Protein AF-A0A974ULG2-F1 (afdb_monomer_lite)

Sequence (86 aa):
MKKNEHLTNILLGVGVIFAVSPLALYWFIHANPDRYLDIINKPYPFSHFGGGPFQFFMYSGLLVIGISFLVISMVLKRRKKDIEKV

Structure (mmCIF, N/CA/C/O backbone):
data_AF-A0A974ULG2-F1
#
_entry.id   AF-A0A974ULG2-F1
#
loop_
_atom_site.group_PDB
_atom_site.id
_atom_site.type_symbol
_atom_site.label_atom_id
_atom_site.label_alt_id
_atom_site.label_comp_id
_atom_site.label_asym_id
_atom_site.label_entity_id
_atom_site.label_seq_id
_atom_site.pdbx_PDB_ins_code
_atom_site.Cartn_x
_atom_site.Cartn_y
_atom_site.Cartn_z
_atom_site.occupancy
_atom_site.B_iso_or_equiv
_atom_site.auth_seq_id
_atom_site.auth_comp_id
_atom_site.auth_asym_id
_atom_site.auth_atom_id
_atom_site.pdbx_PDB_model_num
ATOM 1 N N . MET A 1 1 ? -23.766 5.735 19.740 1.00 51.50 1 MET A N 1
ATOM 2 C CA . MET A 1 1 ? -22.802 4.615 19.886 1.00 51.50 1 MET A CA 1
ATOM 3 C C . MET A 1 1 ? -22.403 3.899 18.576 1.00 51.50 1 MET A C 1
ATOM 5 O O . MET A 1 1 ? -21.326 3.325 18.553 1.00 51.50 1 MET A O 1
ATOM 9 N N . LYS A 1 2 ? -23.175 3.964 17.468 1.00 59.66 2 LYS A N 1
ATOM 10 C CA . LYS A 1 2 ? -22.861 3.284 16.178 1.00 59.66 2 LYS A CA 1
ATOM 11 C C . LYS A 1 2 ? -21.674 3.853 15.370 1.00 59.66 2 LYS A C 1
ATOM 13 O O . LYS A 1 2 ?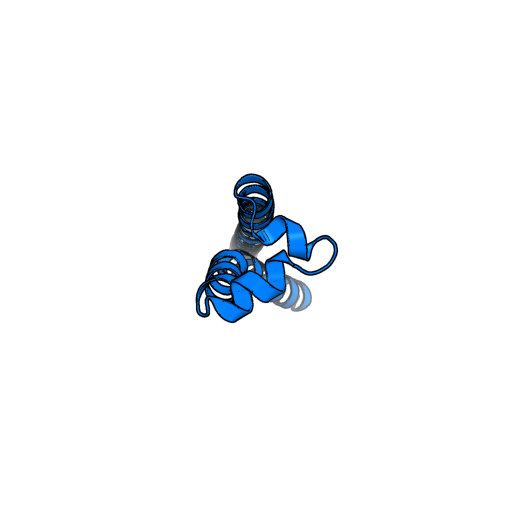 -21.034 3.128 14.617 1.00 59.66 2 LYS A O 1
ATOM 18 N N . LYS A 1 3 ? -21.347 5.144 15.515 1.00 61.88 3 LYS A N 1
ATOM 19 C CA . LYS A 1 3 ? -20.333 5.833 14.682 1.00 61.88 3 LYS A CA 1
ATOM 20 C C . LYS A 1 3 ? -18.924 5.226 14.810 1.00 61.88 3 LYS A C 1
ATOM 22 O O . LYS A 1 3 ? -18.211 5.113 13.817 1.00 61.88 3 LYS A O 1
ATOM 27 N N . ASN A 1 4 ? -18.555 4.780 16.011 1.00 70.00 4 ASN A N 1
ATOM 28 C CA . ASN A 1 4 ? -17.221 4.239 16.292 1.00 70.00 4 ASN A CA 1
ATOM 29 C C . ASN A 1 4 ? -17.023 2.840 15.687 1.00 70.00 4 ASN A C 1
ATOM 31 O O . ASN A 1 4 ? -15.909 2.484 15.306 1.00 70.00 4 ASN A O 1
ATOM 35 N N . GLU A 1 5 ? -18.098 2.060 15.541 1.00 81.12 5 GLU A N 1
ATOM 36 C CA . GLU A 1 5 ? -18.050 0.755 14.869 1.00 81.12 5 GLU A CA 1
ATOM 37 C C . GLU A 1 5 ? -17.833 0.911 13.366 1.00 81.12 5 GLU A C 1
ATOM 39 O O . GLU A 1 5 ? -16.977 0.231 12.800 1.00 81.12 5 GLU A O 1
ATOM 44 N N . HIS A 1 6 ? -18.539 1.858 12.737 1.00 87.25 6 HIS A N 1
ATOM 45 C CA . HIS A 1 6 ? -18.331 2.182 11.326 1.00 87.25 6 HIS A CA 1
ATOM 46 C C . HIS A 1 6 ? -16.892 2.623 11.062 1.00 87.25 6 HIS A C 1
ATOM 48 O O . HIS A 1 6 ? -16.251 2.082 10.165 1.00 87.25 6 HIS A O 1
ATOM 54 N N . LEU A 1 7 ? -16.352 3.530 11.883 1.00 88.94 7 LEU A N 1
ATOM 55 C CA . LEU A 1 7 ? -14.961 3.969 11.762 1.00 88.94 7 LEU A CA 1
ATOM 56 C C . LEU A 1 7 ? -13.980 2.797 11.893 1.00 88.94 7 LEU A C 1
ATOM 58 O O . LEU A 1 7 ? -13.054 2.672 11.097 1.00 88.94 7 LEU A O 1
ATOM 62 N N . THR A 1 8 ? -14.201 1.907 12.862 1.00 90.69 8 THR A N 1
ATOM 63 C CA . THR A 1 8 ? -13.301 0.772 13.098 1.00 90.69 8 THR A CA 1
ATOM 64 C C . THR A 1 8 ? -13.341 -0.245 11.955 1.00 90.69 8 THR A C 1
ATOM 66 O O . THR A 1 8 ? -12.305 -0.810 11.599 1.00 90.69 8 THR A O 1
ATOM 69 N N . ASN A 1 9 ? -14.511 -0.464 11.350 1.00 91.81 9 ASN A N 1
ATOM 70 C CA . ASN A 1 9 ? -14.660 -1.329 10.178 1.00 91.81 9 ASN A CA 1
ATOM 71 C C . ASN A 1 9 ? -14.059 -0.700 8.913 1.00 91.81 9 ASN A C 1
ATOM 73 O O . ASN A 1 9 ? -13.423 -1.416 8.145 1.00 91.81 9 ASN A O 1
ATOM 77 N N . ILE A 1 10 ? -14.184 0.620 8.733 1.00 94.00 10 ILE A N 1
ATOM 78 C CA . ILE A 1 10 ? -13.505 1.348 7.650 1.00 94.00 10 ILE A CA 1
ATOM 79 C C . ILE A 1 10 ? -11.987 1.234 7.812 1.00 94.00 10 ILE A C 1
ATOM 81 O O . ILE A 1 10 ? -11.314 0.844 6.867 1.00 94.00 10 ILE A O 1
ATOM 85 N N . LEU A 1 11 ? -11.450 1.493 9.010 1.00 93.50 11 LEU A N 1
ATOM 86 C CA . LEU A 1 11 ? -10.018 1.339 9.305 1.00 93.50 11 LEU A CA 1
ATOM 87 C C . LEU A 1 11 ? -9.525 -0.082 9.021 1.00 93.50 11 LEU A C 1
ATOM 89 O O . LEU A 1 11 ? -8.447 -0.256 8.462 1.00 93.50 11 LEU A O 1
ATOM 93 N N . LEU A 1 12 ? -10.327 -1.094 9.365 1.00 94.38 12 LEU A N 1
ATOM 94 C CA . LEU A 1 12 ? -9.998 -2.484 9.064 1.00 94.38 12 LEU A CA 1
ATOM 95 C C . LEU A 1 12 ? -9.952 -2.726 7.552 1.00 94.38 12 LEU A C 1
ATOM 97 O O . LEU A 1 12 ? -8.966 -3.260 7.057 1.00 94.38 12 LEU A O 1
ATOM 101 N N . GLY A 1 13 ? -10.985 -2.304 6.819 1.00 95.19 13 GLY A N 1
ATOM 102 C CA . GLY A 1 13 ? -11.057 -2.473 5.368 1.00 95.19 13 GLY A CA 1
ATOM 103 C C . GLY A 1 13 ? -9.923 -1.752 4.638 1.00 95.19 13 GLY A C 1
ATOM 104 O O . GLY A 1 13 ? -9.230 -2.359 3.827 1.00 95.19 13 GLY A O 1
ATOM 105 N N . VAL A 1 14 ? -9.679 -0.485 4.980 1.00 95.94 14 VAL A N 1
ATOM 106 C CA . VAL A 1 14 ? -8.576 0.310 4.422 1.00 95.94 14 VAL A CA 1
ATOM 107 C C . VAL A 1 14 ? -7.231 -0.328 4.770 1.00 95.94 14 VAL A C 1
ATOM 109 O O . VAL A 1 14 ? -6.394 -0.490 3.887 1.00 95.94 14 VAL A O 1
ATOM 112 N N . GLY A 1 15 ? -7.038 -0.770 6.015 1.00 96.00 15 GLY A N 1
ATOM 113 C CA . GLY A 1 15 ? -5.824 -1.470 6.431 1.00 96.00 15 GLY A CA 1
ATOM 114 C C . GLY A 1 15 ? -5.551 -2.735 5.614 1.00 96.00 15 GLY A C 1
ATOM 115 O O . GLY A 1 15 ? -4.426 -2.930 5.159 1.00 96.00 15 GLY A O 1
ATOM 116 N N . VAL A 1 16 ? -6.579 -3.553 5.353 1.00 96.50 16 VAL A N 1
ATOM 117 C CA . VAL A 1 16 ? -6.461 -4.742 4.488 1.00 96.50 16 VAL A CA 1
ATOM 118 C C . VAL A 1 16 ? -6.097 -4.351 3.055 1.00 96.50 16 VAL A C 1
ATOM 120 O O . VAL A 1 16 ? -5.181 -4.943 2.488 1.00 96.50 16 VAL A O 1
ATOM 123 N N . ILE A 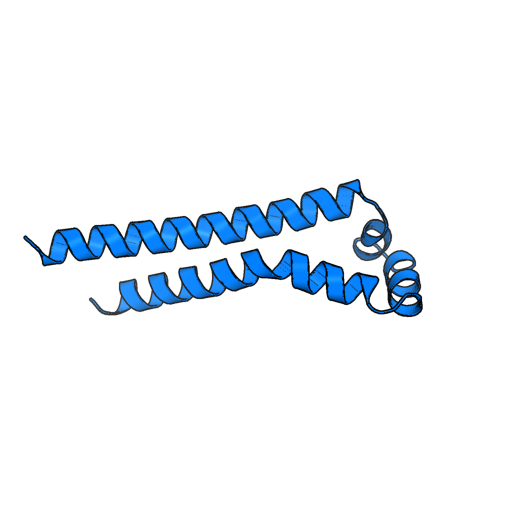1 17 ? -6.765 -3.347 2.476 1.00 96.81 17 ILE A N 1
ATOM 124 C CA . ILE A 1 17 ? -6.479 -2.881 1.108 1.00 96.81 17 ILE A CA 1
ATOM 125 C C . ILE A 1 17 ? -5.013 -2.459 0.990 1.00 96.81 17 ILE A C 1
ATOM 127 O O . ILE A 1 17 ? -4.311 -2.931 0.098 1.00 96.81 17 ILE A O 1
ATOM 131 N N . PHE A 1 18 ? -4.530 -1.628 1.915 1.00 96.19 18 PHE A N 1
ATOM 132 C CA . PHE A 1 18 ? -3.137 -1.187 1.921 1.00 96.19 18 PHE A CA 1
ATOM 133 C C . PHE A 1 18 ? -2.160 -2.344 2.156 1.00 96.19 18 PHE A C 1
ATOM 135 O O . PHE A 1 18 ? -1.144 -2.399 1.474 1.00 96.19 18 PHE A O 1
ATOM 142 N N . ALA A 1 19 ? -2.475 -3.304 3.029 1.00 95.75 19 ALA A N 1
ATOM 143 C CA . ALA A 1 19 ? -1.611 -4.458 3.287 1.00 95.75 19 ALA A CA 1
ATOM 144 C C . ALA A 1 19 ? -1.498 -5.421 2.088 1.00 95.75 19 ALA A C 1
ATOM 146 O O . ALA A 1 19 ? -0.435 -5.992 1.861 1.00 95.75 19 ALA A O 1
ATOM 147 N N . VAL A 1 20 ? -2.571 -5.589 1.307 1.00 96.00 20 VAL A N 1
ATOM 148 C CA . VAL A 1 20 ? -2.591 -6.454 0.109 1.00 96.00 20 VAL A CA 1
ATOM 149 C C . VAL A 1 20 ? -2.086 -5.717 -1.137 1.00 96.00 20 VAL A C 1
ATOM 151 O O . VAL A 1 20 ? -1.598 -6.345 -2.079 1.00 96.00 20 VAL A O 1
ATOM 154 N N . SER A 1 21 ? -2.146 -4.383 -1.146 1.00 94.62 21 SER A N 1
ATOM 155 C CA . SER A 1 21 ? -1.765 -3.565 -2.301 1.00 94.62 21 SER A CA 1
ATOM 156 C C . SER A 1 21 ? -0.347 -3.803 -2.845 1.00 94.62 21 SER A C 1
ATOM 158 O O . SER A 1 21 ? -0.225 -3.801 -4.068 1.00 94.62 21 SER A O 1
ATOM 160 N N . PRO A 1 22 ? 0.710 -4.089 -2.049 1.00 93.50 22 PRO A N 1
ATOM 161 C CA . PRO A 1 22 ? 2.029 -4.394 -2.598 1.00 93.50 22 PRO A CA 1
ATOM 162 C C . PRO A 1 22 ? 2.015 -5.641 -3.481 1.00 93.50 22 PRO A C 1
ATOM 164 O O . PRO A 1 22 ? 2.609 -5.636 -4.554 1.00 93.50 22 PRO A O 1
ATOM 167 N N . LEU A 1 23 ? 1.287 -6.687 -3.070 1.00 93.94 23 LEU A N 1
ATOM 168 C CA . LEU A 1 23 ? 1.152 -7.923 -3.845 1.00 93.94 23 LEU A CA 1
ATOM 169 C C . LEU A 1 23 ? 0.365 -7.677 -5.132 1.00 93.94 23 LEU A C 1
ATOM 171 O O . LEU A 1 23 ? 0.783 -8.106 -6.206 1.00 93.94 23 LEU A O 1
ATOM 175 N N . ALA A 1 24 ? -0.746 -6.945 -5.032 1.00 93.56 24 ALA A N 1
ATOM 176 C CA . ALA A 1 24 ? -1.560 -6.591 -6.189 1.00 93.56 24 ALA A CA 1
ATOM 177 C C . ALA A 1 24 ? -0.776 -5.730 -7.195 1.00 93.56 24 ALA A C 1
ATOM 179 O O . ALA A 1 24 ? -0.836 -5.981 -8.397 1.00 93.56 24 ALA A O 1
ATOM 180 N N . LEU A 1 25 ? -0.002 -4.753 -6.713 1.00 91.56 25 LEU A N 1
ATOM 181 C CA . LEU A 1 25 ? 0.853 -3.903 -7.541 1.00 91.56 25 LEU A CA 1
ATOM 182 C C . LEU A 1 25 ? 1.998 -4.691 -8.169 1.00 91.56 25 LEU A C 1
ATOM 184 O O . LEU A 1 25 ? 2.259 -4.522 -9.356 1.00 91.56 25 LEU A O 1
ATOM 188 N N . TYR A 1 26 ? 2.657 -5.565 -7.407 1.00 91.62 26 TYR A N 1
ATOM 189 C CA . TYR A 1 26 ? 3.718 -6.418 -7.931 1.00 91.62 26 TYR A CA 1
ATOM 190 C C . TYR A 1 26 ? 3.198 -7.305 -9.062 1.00 91.62 26 TYR A C 1
ATOM 192 O O . TYR A 1 26 ? 3.788 -7.327 -10.144 1.00 91.62 26 TYR A O 1
ATOM 200 N N . TRP A 1 27 ? 2.056 -7.964 -8.843 1.00 92.81 27 TRP A N 1
ATOM 201 C CA . TRP A 1 27 ? 1.389 -8.763 -9.865 1.00 92.81 27 TRP A CA 1
ATOM 202 C C . TRP A 1 27 ? 1.028 -7.905 -11.076 1.00 92.81 27 TRP A C 1
ATOM 204 O O . TRP A 1 27 ? 1.341 -8.260 -12.210 1.00 92.81 27 TRP A O 1
ATOM 214 N N . PHE A 1 28 ? 0.384 -6.757 -10.862 1.00 90.56 28 PHE A N 1
ATOM 215 C CA . PHE A 1 28 ? -0.006 -5.869 -11.950 1.00 90.56 28 PHE A CA 1
ATOM 216 C C . PHE A 1 28 ? 1.205 -5.425 -12.776 1.00 90.56 28 PHE A C 1
ATOM 218 O O . PHE A 1 28 ? 1.146 -5.438 -13.998 1.00 90.56 28 PHE A O 1
ATOM 225 N N . ILE A 1 29 ? 2.331 -5.101 -12.153 1.00 89.12 29 ILE A N 1
ATOM 226 C CA . ILE A 1 29 ? 3.516 -4.646 -12.879 1.00 89.12 29 ILE A CA 1
ATOM 227 C C . ILE A 1 29 ? 4.188 -5.803 -13.635 1.00 89.12 29 ILE A C 1
ATOM 229 O O . ILE A 1 29 ? 4.501 -5.639 -14.809 1.00 89.12 29 ILE A O 1
ATOM 233 N N . HIS A 1 30 ? 4.350 -6.978 -13.016 1.00 89.31 30 HIS A N 1
ATOM 234 C CA . HIS A 1 30 ? 5.204 -8.047 -13.560 1.00 89.31 30 HIS A CA 1
ATOM 235 C C . HIS A 1 30 ? 4.460 -9.170 -14.296 1.00 89.31 30 HIS A C 1
ATOM 237 O O . HIS A 1 30 ? 5.098 -9.967 -14.974 1.00 89.31 30 HIS A O 1
ATOM 243 N N . ALA A 1 31 ? 3.128 -9.258 -14.212 1.00 90.81 31 ALA A N 1
ATOM 244 C CA . ALA A 1 31 ? 2.383 -10.346 -14.862 1.00 90.81 31 ALA A CA 1
ATOM 245 C C . ALA A 1 31 ? 2.357 -10.275 -16.400 1.00 90.81 31 ALA A C 1
ATOM 247 O O . ALA A 1 31 ? 1.892 -11.214 -17.038 1.00 90.81 31 ALA A O 1
ATOM 248 N N . ASN A 1 32 ? 2.817 -9.177 -17.004 1.00 92.12 32 ASN A N 1
ATOM 249 C CA . ASN A 1 32 ? 3.008 -9.077 -18.447 1.00 92.12 32 ASN A CA 1
ATOM 250 C C . ASN A 1 32 ? 4.322 -8.312 -18.725 1.00 92.12 32 ASN A C 1
ATOM 252 O O . ASN A 1 32 ? 4.422 -7.152 -18.316 1.00 92.12 32 ASN A O 1
ATOM 256 N N . PRO A 1 33 ? 5.309 -8.933 -19.401 1.00 88.38 33 PRO A N 1
ATOM 257 C CA . PRO A 1 33 ? 6.588 -8.297 -19.722 1.00 88.38 33 PRO A CA 1
ATOM 258 C C . PRO A 1 33 ? 6.467 -7.023 -20.568 1.00 88.38 33 PRO A C 1
ATOM 260 O O . PRO A 1 33 ? 7.149 -6.044 -20.280 1.00 88.38 33 PRO A O 1
ATOM 263 N N . ASP A 1 34 ? 5.570 -6.991 -21.554 1.00 92.50 34 ASP A N 1
ATOM 264 C CA . ASP A 1 34 ? 5.355 -5.811 -22.402 1.00 92.50 34 ASP A CA 1
ATOM 265 C C . ASP A 1 34 ? 4.806 -4.651 -21.568 1.00 92.50 34 ASP A C 1
ATOM 267 O O . ASP A 1 34 ? 5.293 -3.525 -21.631 1.00 92.50 34 ASP A O 1
ATOM 271 N N . ARG A 1 35 ? 3.853 -4.951 -20.676 1.00 90.38 35 ARG A N 1
ATOM 272 C CA . ARG A 1 35 ? 3.316 -3.961 -19.733 1.00 90.38 35 ARG A CA 1
ATOM 273 C C . ARG A 1 35 ? 4.389 -3.447 -18.777 1.00 90.38 35 ARG A C 1
ATOM 275 O O . ARG A 1 35 ? 4.380 -2.263 -18.447 1.00 90.38 35 ARG A O 1
ATOM 282 N N . TYR A 1 36 ? 5.285 -4.313 -18.311 1.00 89.81 36 TYR A N 1
ATOM 283 C CA . TYR A 1 36 ? 6.411 -3.903 -17.478 1.00 89.81 36 TYR A CA 1
ATOM 284 C C . TYR A 1 36 ? 7.300 -2.895 -18.220 1.00 89.81 36 TYR A C 1
ATOM 286 O O . TYR A 1 36 ? 7.556 -1.813 -17.690 1.00 89.81 36 TYR A O 1
ATOM 294 N N . LEU A 1 37 ? 7.699 -3.210 -19.458 1.00 90.88 37 LEU A N 1
ATOM 295 C CA . LEU A 1 37 ? 8.519 -2.332 -20.300 1.00 90.88 37 LEU A CA 1
ATOM 296 C C . LEU A 1 37 ? 7.822 -0.990 -20.578 1.00 90.88 37 LEU A C 1
ATOM 298 O O . LEU A 1 37 ? 8.436 0.069 -20.450 1.00 90.88 37 LEU A O 1
ATOM 302 N N . ASP A 1 38 ? 6.521 -1.012 -20.860 1.00 90.50 38 ASP A N 1
ATOM 303 C CA . ASP A 1 38 ? 5.724 0.202 -21.044 1.00 90.50 38 ASP A CA 1
ATOM 304 C C . ASP A 1 38 ? 5.663 1.064 -19.777 1.00 90.50 38 ASP A C 1
ATOM 306 O O . ASP A 1 38 ? 5.702 2.292 -19.855 1.00 90.50 38 ASP A O 1
ATOM 310 N N . ILE A 1 39 ? 5.548 0.449 -18.595 1.00 87.94 39 ILE A N 1
ATOM 311 C CA . ILE A 1 39 ? 5.491 1.171 -17.318 1.00 87.94 39 ILE A CA 1
ATOM 312 C C . ILE A 1 39 ? 6.826 1.864 -17.030 1.00 87.94 39 ILE A C 1
ATOM 314 O O . ILE A 1 39 ? 6.821 3.038 -16.664 1.00 87.94 39 ILE A O 1
ATOM 318 N N . ILE A 1 40 ? 7.960 1.186 -17.224 1.00 91.19 40 ILE A N 1
ATOM 319 C CA . ILE A 1 40 ? 9.280 1.766 -16.921 1.00 91.19 40 ILE A CA 1
ATOM 320 C C . ILE A 1 40 ? 9.728 2.826 -17.940 1.00 91.19 40 ILE A C 1
ATOM 322 O O . ILE A 1 40 ? 10.597 3.640 -17.638 1.00 91.19 40 ILE A O 1
ATOM 326 N N . ASN A 1 41 ? 9.120 2.863 -19.127 1.00 92.56 41 ASN A N 1
ATOM 327 C CA . ASN A 1 41 ? 9.378 3.900 -20.130 1.00 92.56 41 ASN A CA 1
ATOM 328 C C . ASN A 1 41 ? 8.503 5.155 -19.947 1.00 92.56 41 ASN A C 1
ATOM 330 O O . ASN A 1 41 ? 8.718 6.166 -20.617 1.00 92.56 41 ASN A O 1
ATOM 334 N N . LYS A 1 42 ? 7.508 5.125 -19.049 1.00 89.69 42 LYS A N 1
ATOM 335 C CA . LYS A 1 42 ? 6.637 6.277 -18.769 1.00 89.69 42 LYS A CA 1
ATOM 336 C C . LYS A 1 42 ? 7.330 7.336 -17.904 1.00 89.69 42 LYS A C 1
ATOM 338 O O . LYS A 1 42 ? 8.285 7.030 -17.197 1.00 89.69 42 LYS A O 1
ATOM 343 N N . PRO A 1 43 ? 6.819 8.582 -17.883 1.00 91.50 43 PRO A N 1
ATOM 344 C CA . PRO A 1 43 ? 7.324 9.622 -16.991 1.00 91.50 43 PRO A CA 1
ATOM 345 C C . PRO A 1 43 ? 7.278 9.215 -15.513 1.00 91.50 43 PRO A C 1
ATOM 347 O O . PRO A 1 43 ? 6.543 8.306 -15.114 1.00 91.50 43 PRO A O 1
ATOM 350 N N . TYR A 1 44 ? 8.031 9.936 -14.681 1.00 85.06 44 TYR A N 1
ATOM 351 C CA . TYR A 1 44 ? 7.975 9.791 -13.226 1.00 85.06 44 TYR A CA 1
ATOM 352 C C . TYR A 1 44 ? 6.515 9.842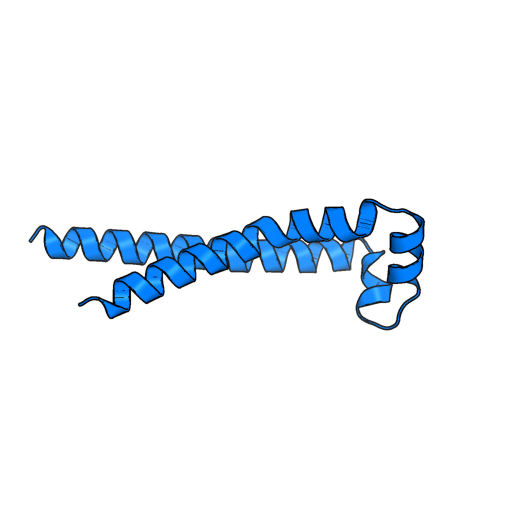 -12.719 1.00 85.06 44 TYR A C 1
ATOM 354 O O . TYR A 1 44 ? 5.748 10.685 -13.189 1.00 85.06 44 TYR A O 1
ATOM 362 N N . PRO A 1 45 ? 6.102 8.982 -11.767 1.00 85.12 45 PRO A N 1
ATOM 363 C CA . PRO A 1 45 ? 6.910 8.019 -11.009 1.00 85.12 45 PRO A CA 1
ATOM 364 C C . PRO A 1 45 ? 7.081 6.653 -11.690 1.00 85.12 45 PRO A C 1
ATOM 366 O O . PRO A 1 45 ? 7.828 5.817 -11.189 1.00 85.12 45 PRO A O 1
ATOM 369 N N . PHE A 1 46 ? 6.409 6.414 -12.820 1.00 87.00 46 PHE A N 1
ATOM 370 C CA . PHE A 1 46 ? 6.322 5.102 -13.469 1.00 87.00 46 PHE A CA 1
ATOM 371 C C . PHE A 1 46 ? 7.678 4.572 -13.948 1.00 87.00 46 PHE A C 1
ATOM 373 O O . PHE A 1 46 ? 7.980 3.401 -13.719 1.00 87.00 46 PHE A O 1
ATOM 380 N N . SER A 1 47 ? 8.549 5.451 -14.453 1.00 87.69 47 SER A N 1
ATOM 381 C CA . SER A 1 47 ? 9.919 5.082 -14.834 1.00 87.69 47 SER A CA 1
ATOM 382 C C . SER A 1 47 ? 10.746 4.441 -13.725 1.00 87.69 47 SER A 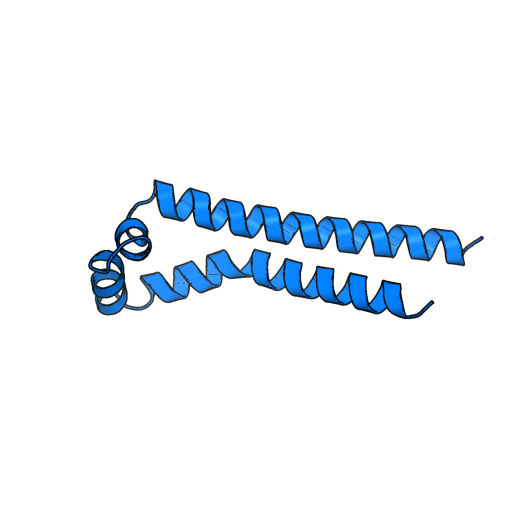C 1
ATOM 384 O O . SER A 1 47 ? 11.640 3.644 -13.992 1.00 87.69 47 SER A O 1
ATOM 386 N N . HIS A 1 48 ? 10.448 4.754 -12.464 1.00 88.31 48 HIS A N 1
ATOM 387 C CA . HIS A 1 48 ? 11.216 4.267 -11.320 1.00 88.31 48 HIS A CA 1
ATOM 388 C C . HIS A 1 48 ? 10.674 2.945 -10.769 1.00 88.31 48 HIS A C 1
ATOM 390 O O . HIS A 1 48 ? 11.338 2.315 -9.949 1.00 88.31 48 HIS A O 1
ATOM 396 N N . PHE A 1 49 ? 9.522 2.463 -11.252 1.00 85.44 49 PHE A N 1
ATOM 397 C CA . PHE A 1 49 ? 9.003 1.148 -10.866 1.00 85.44 49 PHE A CA 1
ATOM 398 C C . PHE A 1 49 ? 9.847 -0.009 -11.402 1.00 85.44 49 PHE A C 1
ATOM 400 O O . PHE A 1 49 ? 9.650 -1.123 -10.941 1.00 85.44 49 PHE A O 1
ATOM 407 N N . GLY A 1 50 ? 10.787 0.220 -12.322 1.00 80.38 50 GLY A N 1
ATOM 408 C CA . GLY A 1 50 ? 11.804 -0.777 -12.674 1.00 80.38 50 GLY A CA 1
ATOM 409 C C . GLY A 1 50 ? 12.943 -0.870 -11.653 1.00 80.38 50 GLY A C 1
ATOM 410 O O . GLY A 1 50 ? 13.692 -1.841 -11.647 1.00 80.38 50 GLY A O 1
ATOM 411 N N . GLY A 1 51 ? 13.080 0.133 -10.782 1.00 84.94 51 GLY A N 1
ATOM 412 C CA . GLY A 1 51 ? 14.148 0.222 -9.797 1.00 84.94 51 GLY A CA 1
ATOM 413 C C . GLY A 1 51 ? 13.794 -0.484 -8.491 1.00 84.94 51 GLY A C 1
ATOM 414 O O . GLY A 1 51 ? 12.817 -0.132 -7.826 1.00 84.94 51 GLY A O 1
ATOM 415 N N . GLY A 1 52 ? 14.654 -1.414 -8.071 1.00 86.31 52 GLY A N 1
ATOM 416 C CA . GLY A 1 52 ? 14.517 -2.132 -6.799 1.00 86.31 52 GLY A CA 1
ATOM 417 C C . GLY A 1 52 ? 14.323 -1.218 -5.575 1.00 86.31 52 GLY A C 1
ATOM 418 O O . GLY A 1 52 ? 13.386 -1.451 -4.811 1.00 86.31 52 GLY A O 1
ATOM 419 N N . PRO A 1 53 ? 15.119 -0.142 -5.389 1.00 91.25 53 PRO A N 1
ATOM 420 C CA . PRO A 1 53 ? 14.965 0.745 -4.234 1.00 91.25 53 PRO A CA 1
ATOM 421 C C . PRO A 1 53 ? 13.603 1.447 -4.176 1.00 91.25 53 PRO A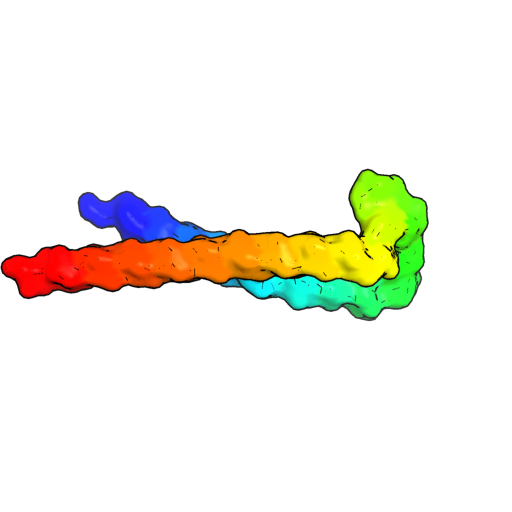 C 1
ATOM 423 O O . PRO A 1 53 ? 12.968 1.477 -3.124 1.00 91.25 53 PRO A O 1
ATOM 426 N N . PHE A 1 54 ? 13.122 1.977 -5.304 1.00 90.56 54 PHE A N 1
ATOM 427 C CA . PHE A 1 54 ? 11.837 2.678 -5.356 1.00 90.56 54 PHE A CA 1
ATOM 428 C C . PHE A 1 54 ? 10.669 1.725 -5.070 1.00 90.56 54 PHE A C 1
ATOM 430 O O . PHE A 1 54 ? 9.815 2.037 -4.240 1.00 90.56 54 PHE A O 1
ATOM 437 N N . GLN A 1 55 ? 10.667 0.535 -5.685 1.00 91.19 55 GLN A N 1
ATOM 438 C CA . GLN A 1 55 ? 9.675 -0.506 -5.394 1.00 91.19 55 GLN A CA 1
ATOM 439 C C . GLN A 1 55 ? 9.690 -0.904 -3.913 1.00 91.19 55 GLN A C 1
ATOM 441 O O . GLN A 1 55 ? 8.632 -0.980 -3.293 1.00 91.19 55 GLN A O 1
ATOM 446 N N . PHE A 1 56 ? 10.875 -1.103 -3.328 1.00 92.38 56 PHE A N 1
ATOM 447 C CA . PHE A 1 56 ? 11.016 -1.474 -1.922 1.00 92.38 56 PHE A CA 1
ATOM 448 C C . PHE A 1 56 ? 10.413 -0.423 -0.982 1.00 92.38 56 PHE A C 1
ATOM 450 O O . PHE A 1 56 ? 9.607 -0.772 -0.116 1.00 92.38 56 PHE A O 1
ATOM 457 N N . PHE A 1 57 ? 10.743 0.861 -1.160 1.00 94.19 57 PHE A N 1
ATOM 458 C CA . PHE A 1 57 ? 10.191 1.934 -0.324 1.00 94.19 57 PHE A CA 1
ATOM 459 C C . PHE A 1 57 ? 8.678 2.090 -0.501 1.00 94.19 57 PHE A C 1
ATOM 461 O O . PHE A 1 57 ? 7.956 2.230 0.484 1.00 94.19 57 PHE A O 1
ATOM 468 N N . MET A 1 58 ? 8.178 2.000 -1.735 1.00 94.06 58 MET A N 1
ATOM 469 C CA . MET A 1 58 ? 6.741 2.067 -2.008 1.00 94.06 58 MET A CA 1
ATOM 470 C C . MET A 1 58 ? 5.981 0.904 -1.361 1.00 94.06 58 MET A C 1
ATOM 472 O O . MET A 1 58 ? 4.985 1.118 -0.671 1.00 94.06 58 MET A O 1
ATOM 476 N N . TYR A 1 59 ? 6.454 -0.330 -1.546 1.00 94.19 59 TYR A N 1
ATOM 477 C CA . TYR A 1 59 ? 5.799 -1.528 -1.017 1.00 94.19 59 TYR A CA 1
ATOM 478 C C . TYR A 1 59 ? 5.860 -1.591 0.506 1.00 94.19 59 TYR A C 1
ATOM 480 O O . TYR A 1 59 ? 4.845 -1.868 1.146 1.00 94.19 59 TYR A O 1
ATOM 488 N N . SER A 1 60 ? 7.019 -1.290 1.094 1.00 95.25 60 SER A N 1
ATOM 489 C CA . SER A 1 60 ? 7.162 -1.225 2.550 1.00 95.25 60 SER A CA 1
ATOM 490 C C . SER A 1 60 ? 6.307 -0.109 3.150 1.00 95.25 60 SER A C 1
ATOM 492 O O . SER A 1 60 ? 5.631 -0.351 4.145 1.00 95.25 60 SER A O 1
ATOM 494 N N . GLY A 1 61 ? 6.240 1.067 2.519 1.00 96.19 61 GLY A N 1
ATOM 495 C CA . GLY A 1 61 ? 5.375 2.166 2.950 1.00 96.19 61 GLY A CA 1
ATOM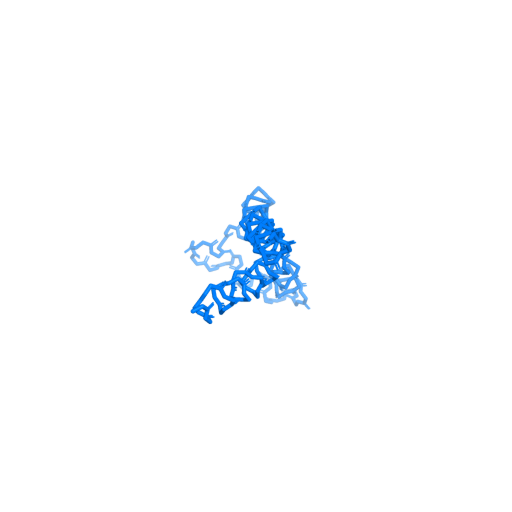 496 C C . GLY A 1 61 ? 3.893 1.781 2.963 1.00 96.19 61 GLY A C 1
ATOM 497 O O . GLY A 1 61 ? 3.215 1.971 3.973 1.00 96.19 61 GLY A O 1
ATOM 498 N N . LEU A 1 62 ? 3.400 1.171 1.880 1.00 95.94 62 LEU A N 1
ATOM 499 C CA . LEU A 1 62 ? 2.022 0.670 1.796 1.00 95.94 62 LEU A CA 1
ATOM 500 C C . LEU A 1 62 ? 1.723 -0.367 2.884 1.00 95.94 62 LEU A C 1
ATOM 502 O O . LEU A 1 62 ? 0.688 -0.294 3.547 1.00 95.94 62 LEU A O 1
ATOM 506 N N . LEU A 1 63 ? 2.652 -1.296 3.106 1.00 95.81 63 LEU A N 1
ATOM 507 C CA . LEU A 1 63 ? 2.520 -2.337 4.118 1.00 95.81 63 LEU A CA 1
ATOM 508 C C . LEU A 1 63 ? 2.512 -1.745 5.535 1.00 95.81 63 LEU A C 1
ATOM 510 O O . LEU A 1 63 ? 1.644 -2.096 6.331 1.00 95.81 63 LEU A O 1
ATOM 514 N N . VAL A 1 64 ? 3.414 -0.808 5.843 1.00 97.38 64 VAL A N 1
ATOM 515 C CA . VAL A 1 64 ? 3.476 -0.123 7.145 1.00 97.38 64 VAL A CA 1
ATOM 516 C C . VAL A 1 64 ? 2.188 0.652 7.419 1.00 97.38 64 VAL A C 1
ATOM 518 O O . VAL A 1 64 ? 1.629 0.535 8.512 1.00 97.38 64 VAL A O 1
ATOM 521 N N . ILE A 1 65 ? 1.675 1.397 6.436 1.00 97.19 65 ILE A N 1
ATOM 522 C CA . ILE A 1 65 ? 0.401 2.122 6.558 1.00 97.19 65 ILE A CA 1
ATOM 523 C C . ILE A 1 65 ? -0.754 1.136 6.781 1.00 97.19 65 ILE A C 1
ATOM 525 O O . ILE A 1 65 ? -1.558 1.321 7.698 1.00 97.19 65 ILE A O 1
ATOM 529 N N . GLY A 1 66 ? -0.806 0.057 5.995 1.00 96.50 66 GLY A N 1
ATOM 530 C CA . GLY A 1 66 ? -1.830 -0.979 6.112 1.00 96.50 66 GLY A CA 1
ATOM 531 C C . GLY A 1 66 ? -1.840 -1.643 7.487 1.00 96.50 66 GLY A C 1
ATOM 532 O O . GLY A 1 66 ? -2.874 -1.662 8.157 1.00 96.50 66 GLY A O 1
ATOM 533 N N . ILE A 1 67 ? -0.678 -2.109 7.957 1.00 96.25 67 ILE A N 1
ATOM 534 C CA . ILE A 1 67 ? -0.525 -2.696 9.294 1.00 96.25 67 ILE A CA 1
ATOM 535 C C . ILE A 1 67 ? -0.919 -1.692 10.374 1.00 96.25 67 ILE A C 1
ATOM 537 O O . ILE A 1 67 ? -1.645 -2.058 11.296 1.00 96.25 67 ILE A O 1
ATOM 541 N N . SER A 1 68 ? -0.502 -0.431 10.259 1.00 96.62 68 SER A N 1
ATOM 542 C CA . SER A 1 68 ? -0.842 0.600 11.245 1.00 96.62 68 SER A CA 1
ATOM 543 C C . SER A 1 68 ? -2.357 0.753 11.395 1.00 96.62 68 SER A C 1
ATOM 545 O O . SER A 1 68 ? -2.870 0.735 12.515 1.00 96.62 68 SER A O 1
ATOM 547 N N . PHE A 1 69 ? -3.102 0.808 10.287 1.00 96.06 69 PHE A N 1
ATOM 548 C CA . PHE A 1 69 ? -4.565 0.864 10.339 1.00 96.06 69 PHE A CA 1
ATOM 549 C C . PHE A 1 69 ? -5.199 -0.406 10.910 1.00 96.06 69 PHE A C 1
ATOM 551 O O . PHE A 1 69 ? -6.151 -0.307 11.692 1.00 96.06 69 PHE A O 1
ATOM 558 N N . LEU A 1 70 ? -4.661 -1.586 10.590 1.00 95.06 70 LEU A N 1
ATOM 559 C CA . LEU A 1 70 ? -5.124 -2.846 11.175 1.00 95.06 70 LEU A CA 1
ATOM 560 C C . LEU A 1 70 ? -4.920 -2.869 12.694 1.00 95.06 70 LEU A C 1
ATOM 562 O O . LEU A 1 70 ? -5.859 -3.180 13.430 1.00 95.06 70 LEU A O 1
ATOM 566 N N . VAL A 1 71 ? -3.735 -2.482 13.175 1.00 95.62 71 VAL A N 1
ATOM 567 C CA . VAL A 1 71 ? -3.425 -2.431 14.610 1.00 95.62 71 VAL A CA 1
ATOM 568 C C . VAL A 1 71 ? -4.331 -1.431 15.322 1.00 95.62 71 VAL A C 1
ATOM 570 O O . VAL A 1 71 ? -4.952 -1.788 16.323 1.00 95.62 71 VAL A O 1
ATOM 573 N N . ILE A 1 72 ? -4.479 -0.212 14.791 1.00 94.06 72 ILE A N 1
ATOM 574 C CA . ILE A 1 72 ? -5.365 0.808 15.374 1.00 94.06 72 ILE A CA 1
ATOM 575 C C . ILE A 1 72 ? -6.806 0.287 15.443 1.00 94.06 72 ILE A C 1
ATOM 577 O O . ILE A 1 72 ? -7.452 0.397 16.486 1.00 94.06 72 ILE A O 1
ATOM 581 N N . SER A 1 73 ? -7.299 -0.343 14.372 1.00 92.25 73 SER A N 1
ATOM 582 C CA . SER A 1 73 ? -8.639 -0.936 14.346 1.00 92.25 73 SER A CA 1
ATOM 583 C C . SER A 1 73 ? -8.817 -2.005 15.433 1.00 92.25 73 SER A C 1
ATOM 585 O O . SER A 1 73 ? -9.814 -2.001 16.162 1.00 92.25 73 SER A O 1
ATOM 587 N N . MET A 1 74 ? -7.832 -2.892 15.600 1.00 90.62 74 MET A N 1
ATOM 588 C CA . MET A 1 74 ? -7.862 -3.936 16.627 1.00 90.62 74 MET A CA 1
ATOM 589 C C . MET A 1 74 ? -7.830 -3.359 18.046 1.00 90.62 74 MET A C 1
ATOM 591 O O . MET A 1 74 ? -8.594 -3.812 18.901 1.00 90.62 74 MET A O 1
ATOM 595 N N . VAL A 1 75 ? -6.985 -2.356 18.301 1.00 92.06 75 VAL A N 1
ATOM 596 C CA . VAL A 1 75 ? -6.892 -1.690 19.609 1.00 92.06 75 VAL A CA 1
ATOM 597 C C . VAL A 1 75 ? -8.217 -1.014 19.960 1.00 92.06 75 VAL A C 1
ATOM 599 O O . VAL A 1 75 ? -8.734 -1.231 21.056 1.00 92.06 75 VAL A O 1
ATOM 602 N N . LEU A 1 76 ? -8.823 -0.275 19.026 1.00 89.12 76 LEU A N 1
ATOM 603 C CA . LEU A 1 76 ? -10.123 0.371 19.240 1.00 89.12 76 LEU A CA 1
ATOM 604 C C . LEU A 1 76 ? -11.235 -0.647 19.540 1.00 89.12 76 LEU A C 1
ATOM 606 O O . LEU A 1 76 ? -12.015 -0.450 20.474 1.00 89.12 76 LEU A O 1
ATOM 610 N N . LYS A 1 77 ? -11.272 -1.770 18.808 1.00 86.50 77 LYS A N 1
ATOM 611 C CA . LYS A 1 77 ? -12.220 -2.873 19.052 1.00 86.50 77 LYS A CA 1
ATOM 612 C C . LYS A 1 77 ? -12.059 -3.488 20.444 1.00 86.50 77 LYS A C 1
ATOM 614 O O . LYS A 1 77 ? -13.061 -3.730 21.114 1.00 86.50 77 LYS A O 1
ATOM 619 N N . ARG A 1 78 ? -10.819 -3.723 20.889 1.00 85.69 78 ARG A N 1
ATOM 620 C CA . ARG A 1 78 ? -10.533 -4.278 22.225 1.00 85.69 78 ARG A CA 1
ATOM 621 C C . ARG A 1 78 ? -10.984 -3.331 23.333 1.00 85.69 78 ARG A C 1
ATOM 623 O O . ARG A 1 78 ? -11.759 -3.740 24.187 1.00 85.69 78 ARG A O 1
ATOM 630 N N . ARG A 1 79 ? -10.606 -2.051 23.251 1.00 84.25 79 ARG A N 1
ATOM 631 C CA . ARG A 1 79 ? -10.968 -1.042 24.263 1.00 84.25 79 ARG A CA 1
ATOM 632 C C . ARG A 1 79 ? -12.478 -0.872 24.401 1.00 84.25 79 ARG A C 1
ATOM 634 O O . ARG A 1 79 ? -12.967 -0.714 25.512 1.00 84.25 79 ARG A O 1
ATOM 641 N N . LYS A 1 80 ? -13.223 -0.949 23.293 1.00 80.81 80 LYS A N 1
ATOM 642 C CA . LYS A 1 80 ? -14.689 -0.933 23.338 1.00 80.81 80 LYS A CA 1
ATOM 643 C C . LYS A 1 80 ? -15.248 -2.135 24.114 1.00 80.81 80 LYS A C 1
ATOM 645 O O . LYS A 1 80 ? -16.106 -1.952 24.970 1.00 80.81 80 LYS A O 1
ATOM 650 N N . LYS A 1 81 ? -14.749 -3.342 23.830 1.00 76.06 81 LYS A N 1
ATOM 651 C CA . LYS A 1 81 ? -15.187 -4.578 24.495 1.00 76.06 81 LYS A CA 1
ATOM 652 C C . LYS A 1 81 ? -14.926 -4.555 26.004 1.00 76.06 81 LYS A C 1
ATOM 654 O O . LYS A 1 81 ? -15.704 -5.135 26.749 1.00 76.06 81 LYS A O 1
ATOM 659 N N . ASP A 1 82 ? -13.845 -3.913 26.437 1.00 74.50 82 ASP A N 1
ATOM 660 C CA . ASP A 1 82 ? -13.512 -3.797 27.859 1.00 74.50 82 ASP A CA 1
ATOM 661 C C . ASP A 1 82 ? -14.465 -2.840 28.594 1.00 74.50 82 ASP A C 1
ATOM 663 O O . ASP A 1 82 ? -14.856 -3.128 29.718 1.00 74.50 82 ASP A O 1
ATOM 667 N N . ILE A 1 83 ? -14.896 -1.748 27.947 1.00 75.00 83 ILE A N 1
ATOM 668 C CA . ILE A 1 83 ? -15.863 -0.790 28.515 1.00 75.00 83 ILE A CA 1
ATOM 669 C C . ILE A 1 83 ? -17.266 -1.401 28.633 1.00 75.00 83 ILE A C 1
ATOM 671 O O . ILE A 1 83 ? -17.932 -1.177 29.630 1.00 75.00 83 ILE A O 1
ATOM 675 N N . GLU A 1 84 ? -17.720 -2.182 27.648 1.00 72.19 84 GLU A N 1
ATOM 676 C CA . GLU A 1 84 ? -19.051 -2.826 27.688 1.00 72.19 84 GLU A CA 1
ATOM 677 C C . GLU A 1 84 ? -19.164 -3.953 28.733 1.00 72.19 84 GLU A C 1
ATOM 679 O O . GLU A 1 84 ? -20.258 -4.456 28.974 1.00 72.19 84 GLU A O 1
ATOM 684 N N . LYS A 1 85 ? -18.043 -4.387 29.320 1.00 64.81 85 LYS A N 1
ATOM 685 C CA . LYS A 1 85 ? -17.994 -5.451 30.333 1.00 64.81 85 LYS A CA 1
ATOM 686 C C . LYS A 1 85 ? -18.028 -4.949 31.782 1.00 64.81 85 LYS A C 1
ATOM 688 O O . LYS A 1 85 ? -18.109 -5.794 32.672 1.00 64.81 85 LYS A O 1
ATOM 693 N N . VAL A 1 86 ? -17.904 -3.640 32.007 1.00 61.09 86 VAL A N 1
ATOM 694 C CA . VAL A 1 86 ? -17.961 -2.981 33.328 1.00 61.09 86 VAL A CA 1
ATOM 695 C C . VAL A 1 86 ? -19.359 -2.425 33.542 1.00 61.09 86 VAL A C 1
ATOM 697 O O . VAL A 1 86 ? -19.886 -2.618 34.656 1.00 61.09 86 VAL A O 1
#

Radius of gyration: 18.02 Å; chains: 1; bounding box: 38×20×56 Å

Foldseek 3Di:
DVPLVVVLVVLLVQLVCLQCVLVVVVCVCPVDPVSVVVQLPDDPPSVCCVPPVVSVCSSVVSNVSSVVSNVVSVVSVVVVVVVVVD

Secondary structure (DSSP, 8-state):
--HHHHHHHHHHHHHHHHHHHHHHHHHHHHS-HHHHHHHHTSTTTGGGGGSHHHHHHHHHHHHHHHHHHHHHHHHHHHHHHHHTT-

pLDDT: mean 88.64, std 9.23, range [51.5, 97.38]